Protein AF-A0A7J6TKP7-F1 (afdb_monomer)

Mean predicted aligned error: 5.42 Å

Secondary structure (DSSP, 8-state):
-PPPHHHHIIIIIHHHHHHHHTT---------STTSSHHHHHTB-SS-GGGB-HHHHHHHHHHHHHHH--SS--------EEEETTEEEESS--SSS--SSGGGSPEEEEEE-TTS-EEEES--

Organism: Perkinsus olseni (NCBI:txid32597)

Sequence (124 aa):
MAARQDDIFEVVARPTIEECLKGINGTIFAYGQTGSGKTFTITGGTERYVDRGIIPRSVSYIFERIGSLSDAQYRVYISYLEIYNDNGYDLLYRESDDVSELHNLQSVSLREDEDGQLHLRGLS

Radius of gyration: 17.12 Å; Cα contacts (8 Å, |Δi|>4): 138; chains: 1; bounding box: 43×33×49 Å

Foldseek 3Di:
DDQWQVNCCVVAVVVQVVVVVVVDDGDDADDDDPPPCRCQQAQFDPPDPRSGHNVVVNVVVNVVVQVVDDPDDDDDDDWDWDQDPNWIFTPPDDPDPPPVDRVPGFTWDWDADPVRDIDIDRID

pLDDT: mean 90.73, std 9.33, range [47.31, 98.3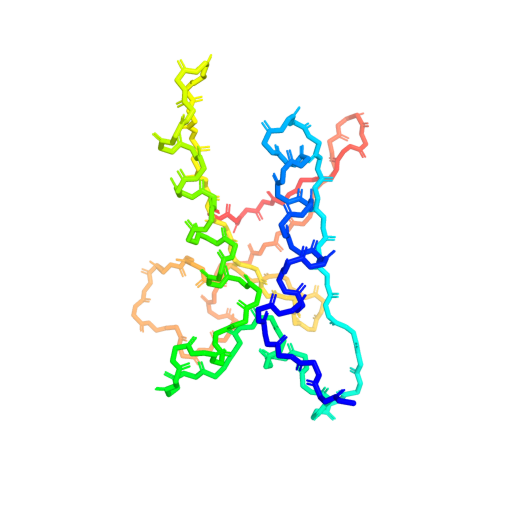8]

Solvent-accessible surface area (backbone atoms only — not comparable to full-atom values): 7880 Å² total; per-residue (Å²): 132,86,83,49,46,61,59,52,30,63,73,54,49,49,61,41,50,58,40,38,77,73,75,40,94,68,89,86,84,76,83,76,63,91,89,67,45,48,62,43,52,41,57,23,48,90,87,45,82,74,41,35,8,42,54,64,51,48,54,54,48,52,55,53,49,55,72,74,49,87,89,69,88,87,84,89,85,79,69,50,77,47,79,55,93,95,39,36,26,21,71,75,64,72,94,58,96,68,69,87,45,77,88,69,36,46,59,35,44,85,43,70,51,98,86,71,47,80,41,78,41,61,62,106

Structure (mmCIF, N/CA/C/O backbone):
data_AF-A0A7J6TKP7-F1
#
_entry.id   AF-A0A7J6TKP7-F1
#
loop_
_atom_site.group_PDB
_atom_site.id
_atom_site.type_symbol
_atom_site.label_atom_id
_atom_site.label_alt_id
_atom_site.label_comp_id
_atom_site.label_asym_id
_atom_site.label_entity_id
_atom_site.label_seq_id
_atom_site.pdbx_PDB_ins_code
_atom_site.Cartn_x
_atom_site.Cartn_y
_atom_site.Cartn_z
_atom_site.occupancy
_atom_site.B_iso_or_equiv
_atom_site.auth_seq_id
_atom_site.auth_comp_id
_atom_site.auth_asym_id
_atom_site.auth_atom_id
_atom_site.pdbx_PDB_model_num
ATOM 1 N N . MET A 1 1 ? 4.848 -13.088 -23.313 1.00 47.31 1 MET A N 1
ATOM 2 C CA . MET A 1 1 ? 4.457 -11.663 -23.380 1.00 47.31 1 MET A CA 1
ATOM 3 C C . MET A 1 1 ? 4.797 -11.033 -22.043 1.00 47.31 1 MET A C 1
ATOM 5 O O . MET A 1 1 ? 4.616 -11.704 -21.036 1.00 47.31 1 MET A O 1
ATOM 9 N N . ALA A 1 2 ? 5.355 -9.823 -22.026 1.00 75.38 2 ALA A N 1
ATOM 10 C CA . ALA A 1 2 ? 5.566 -9.097 -20.775 1.00 75.38 2 ALA A CA 1
ATOM 11 C C . ALA A 1 2 ? 4.206 -8.599 -20.263 1.00 75.38 2 ALA A C 1
ATOM 13 O O . ALA A 1 2 ? 3.468 -7.998 -21.043 1.00 75.38 2 ALA A O 1
ATOM 14 N N . ALA A 1 3 ? 3.876 -8.888 -19.003 1.00 85.88 3 ALA A N 1
ATOM 15 C CA . ALA A 1 3 ? 2.670 -8.365 -18.369 1.00 85.88 3 ALA A CA 1
ATOM 16 C C . ALA A 1 3 ? 2.817 -6.854 -18.163 1.00 85.88 3 ALA A C 1
ATOM 18 O O . ALA A 1 3 ? 3.875 -6.379 -17.739 1.00 85.88 3 ALA A O 1
ATOM 19 N N . ARG A 1 4 ? 1.773 -6.103 -18.494 1.00 94.56 4 ARG A N 1
ATOM 20 C CA . ARG A 1 4 ? 1.704 -4.658 -18.289 1.00 94.56 4 ARG A CA 1
ATOM 21 C C . ARG A 1 4 ? 1.104 -4.344 -16.917 1.00 94.56 4 ARG A C 1
ATOM 23 O O . ARG A 1 4 ? 0.507 -5.194 -16.264 1.00 94.56 4 ARG A O 1
ATOM 30 N N . GLN A 1 5 ? 1.266 -3.102 -16.466 1.00 96.56 5 GLN A N 1
ATOM 31 C CA . GLN A 1 5 ? 0.780 -2.672 -15.149 1.00 96.56 5 GLN A CA 1
ATOM 32 C C . GLN A 1 5 ? -0.751 -2.723 -15.030 1.00 96.56 5 GLN A C 1
ATOM 34 O O . GLN A 1 5 ? -1.274 -2.965 -13.946 1.00 96.56 5 GLN A O 1
ATOM 39 N N . ASP A 1 6 ? -1.468 -2.488 -16.132 1.00 96.00 6 ASP A N 1
ATOM 40 C CA . ASP A 1 6 ? -2.915 -2.686 -16.217 1.00 96.00 6 ASP A CA 1
ATOM 41 C C . ASP A 1 6 ? -3.279 -4.167 -16.098 1.00 96.00 6 ASP A C 1
ATOM 43 O O . ASP A 1 6 ? -4.129 -4.485 -15.277 1.00 96.00 6 ASP A O 1
ATOM 47 N N . ASP A 1 7 ? -2.577 -5.072 -16.787 1.00 96.69 7 ASP A N 1
ATOM 48 C CA . ASP A 1 7 ? -2.810 -6.519 -16.645 1.00 96.69 7 ASP A CA 1
ATOM 49 C C . ASP A 1 7 ? -2.701 -6.969 -15.174 1.00 96.69 7 ASP A C 1
ATOM 51 O O . ASP A 1 7 ? -3.555 -7.698 -14.666 1.00 96.69 7 ASP A O 1
ATOM 55 N N . ILE A 1 8 ? -1.668 -6.505 -14.459 1.00 96.19 8 ILE A N 1
ATOM 56 C CA . ILE A 1 8 ? -1.474 -6.829 -13.037 1.00 96.19 8 ILE A CA 1
ATOM 57 C C . ILE A 1 8 ? -2.584 -6.228 -12.167 1.00 96.19 8 ILE A C 1
ATOM 59 O O . ILE A 1 8 ? -3.088 -6.892 -11.258 1.00 96.19 8 ILE A O 1
ATOM 63 N N . PHE A 1 9 ? -2.982 -4.985 -12.438 1.00 98.00 9 PHE A N 1
ATOM 64 C CA . PHE A 1 9 ? -4.070 -4.333 -11.717 1.00 98.00 9 PHE A CA 1
ATOM 65 C C . PHE A 1 9 ? -5.396 -5.089 -11.880 1.00 98.00 9 PHE A C 1
ATOM 67 O O . PHE A 1 9 ? -6.063 -5.356 -10.879 1.00 98.00 9 PHE A O 1
ATOM 74 N N . GLU A 1 10 ? -5.751 -5.469 -13.108 1.00 98.00 10 GLU A N 1
ATOM 75 C CA . GLU A 1 10 ? -6.988 -6.193 -13.419 1.00 98.00 10 GLU A CA 1
ATOM 76 C C . GLU A 1 10 ? -7.064 -7.543 -12.702 1.00 98.00 10 GLU A C 1
ATOM 78 O O . GLU A 1 10 ? -8.112 -7.910 -12.173 1.00 98.00 10 GLU A O 1
ATOM 83 N N . VAL A 1 11 ? -5.949 -8.275 -12.652 1.00 97.56 11 VAL A N 1
ATOM 84 C CA . VAL A 1 11 ? -5.916 -9.634 -12.098 1.00 97.56 11 VAL A CA 1
ATOM 85 C C . VAL A 1 11 ? -5.817 -9.644 -10.571 1.00 97.56 11 VAL A C 1
ATOM 87 O O . VAL A 1 11 ? -6.367 -10.542 -9.937 1.00 97.56 11 VAL A O 1
ATOM 90 N N . VAL A 1 12 ? -5.120 -8.677 -9.966 1.00 97.06 12 VAL A N 1
ATOM 91 C CA . VAL A 1 12 ? -4.800 -8.701 -8.526 1.00 97.06 12 VAL A CA 1
ATOM 92 C C . VAL A 1 12 ? -5.562 -7.632 -7.752 1.00 97.06 12 VAL A C 1
ATOM 94 O O . VAL A 1 12 ? -6.238 -7.926 -6.765 1.00 97.06 12 VAL A O 1
ATOM 97 N N . ALA A 1 13 ? -5.447 -6.374 -8.172 1.00 98.06 13 ALA A N 1
ATOM 98 C CA . ALA A 1 13 ? -5.912 -5.244 -7.379 1.00 98.06 13 ALA A CA 1
ATOM 99 C C . ALA A 1 13 ? -7.423 -5.033 -7.485 1.00 98.06 13 ALA A C 1
ATOM 101 O O . ALA A 1 13 ? -8.083 -4.902 -6.456 1.00 98.06 13 ALA A O 1
ATOM 102 N N . ARG A 1 14 ? -7.986 -5.061 -8.700 1.00 98.38 14 ARG A N 1
ATOM 103 C CA . ARG A 1 14 ? -9.427 -4.884 -8.924 1.00 98.38 14 ARG A CA 1
ATOM 104 C C . ARG A 1 14 ? -10.286 -5.861 -8.104 1.00 98.38 14 ARG A C 1
ATOM 106 O O . ARG A 1 14 ? -11.121 -5.367 -7.349 1.00 98.38 14 ARG A O 1
ATOM 113 N N . PRO A 1 15 ? -10.106 -7.197 -8.181 1.00 98.25 15 PRO A N 1
ATOM 114 C CA . PRO A 1 15 ? -10.935 -8.119 -7.402 1.00 98.25 15 PRO A CA 1
ATOM 115 C C . PRO A 1 15 ? -10.765 -7.919 -5.893 1.00 98.25 15 PRO A C 1
ATOM 117 O O . PRO A 1 15 ? -11.747 -7.981 -5.162 1.00 98.25 15 PRO A O 1
ATOM 120 N N . THR A 1 16 ? -9.552 -7.601 -5.428 1.00 98.38 16 THR A N 1
ATOM 121 C CA . THR A 1 16 ? -9.303 -7.301 -4.010 1.00 98.38 16 THR A CA 1
ATOM 122 C C . THR A 1 16 ? -10.095 -6.072 -3.554 1.00 98.38 16 THR A C 1
ATOM 124 O O . THR A 1 16 ? -10.737 -6.107 -2.510 1.00 98.38 16 THR A O 1
ATOM 127 N N . ILE A 1 17 ? -10.099 -4.996 -4.347 1.00 97.75 17 ILE A N 1
ATOM 128 C CA . ILE A 1 17 ? -10.845 -3.769 -4.033 1.00 97.75 17 ILE A CA 1
ATOM 129 C C . ILE A 1 17 ? -12.357 -4.017 -4.038 1.00 97.75 17 ILE A C 1
ATOM 131 O O . ILE A 1 17 ? -13.053 -3.496 -3.170 1.00 97.75 17 ILE A O 1
ATOM 135 N N . GLU A 1 18 ? -12.875 -4.809 -4.979 1.00 96.94 18 GLU A N 1
ATOM 136 C CA . GLU A 1 18 ? -14.304 -5.154 -5.013 1.00 96.94 18 GLU A CA 1
ATOM 137 C C . GLU A 1 18 ? -14.750 -5.899 -3.746 1.00 96.94 18 GLU A C 1
ATOM 139 O O . GLU A 1 18 ? -15.848 -5.650 -3.254 1.00 96.94 18 GLU A O 1
ATOM 144 N N . GLU A 1 19 ? -13.909 -6.767 -3.179 1.00 97.50 19 GLU A N 1
ATOM 145 C CA . GLU A 1 19 ? -14.189 -7.406 -1.886 1.00 97.50 19 GLU A CA 1
ATOM 146 C C . GLU A 1 19 ? -14.058 -6.418 -0.712 1.00 97.50 19 GLU A C 1
ATOM 148 O O . GLU A 1 19 ? -14.912 -6.413 0.178 1.00 97.50 19 GLU A O 1
ATOM 153 N N . CYS A 1 20 ? -13.083 -5.498 -0.746 1.00 96.00 20 CYS A N 1
ATOM 154 C CA . CYS A 1 20 ? -12.975 -4.406 0.235 1.00 96.00 20 CYS A CA 1
ATOM 155 C C . CYS A 1 20 ? -14.232 -3.538 0.293 1.00 96.00 20 CYS A C 1
ATOM 157 O O . CYS A 1 20 ? -14.713 -3.213 1.378 1.00 96.00 20 CYS A O 1
ATOM 159 N N . LEU A 1 21 ? -14.811 -3.199 -0.859 1.00 93.69 21 LEU A N 1
ATOM 160 C CA . LEU A 1 21 ? -16.044 -2.411 -0.926 1.00 93.69 21 LEU A CA 1
ATOM 161 C C . LEU A 1 21 ? -17.276 -3.168 -0.401 1.00 93.69 21 LEU A C 1
ATOM 163 O O . LEU A 1 21 ? -18.266 -2.528 -0.055 1.00 93.69 21 LEU A O 1
ATOM 167 N N . LYS A 1 22 ? -17.206 -4.501 -0.282 1.00 93.56 22 LYS A N 1
ATOM 168 C CA . LYS A 1 22 ? -18.222 -5.351 0.368 1.00 93.56 22 LYS A CA 1
ATOM 169 C C . LYS A 1 22 ? -17.966 -5.560 1.866 1.00 93.56 22 LYS A C 1
ATOM 171 O O . LYS A 1 22 ? -18.717 -6.288 2.511 1.00 93.56 22 LYS A O 1
ATOM 176 N N . GLY A 1 23 ? -16.926 -4.936 2.422 1.00 93.94 23 GLY A N 1
ATOM 177 C CA . GLY A 1 23 ? -16.579 -5.020 3.842 1.00 93.94 23 GLY A CA 1
ATOM 178 C C . GLY A 1 23 ? -15.604 -6.143 4.205 1.00 93.94 23 GLY A C 1
ATOM 179 O O . GLY A 1 23 ? -15.507 -6.490 5.379 1.00 93.94 23 GLY A O 1
ATOM 180 N N . ILE A 1 24 ? -14.886 -6.719 3.234 1.00 96.94 24 ILE A N 1
ATOM 181 C CA . ILE A 1 24 ? -13.865 -7.749 3.478 1.00 96.94 24 ILE A CA 1
ATOM 182 C C . ILE A 1 24 ? -12.464 -7.133 3.433 1.00 96.94 24 ILE A C 1
ATOM 184 O O . ILE A 1 24 ? -12.108 -6.463 2.475 1.00 96.94 24 ILE A O 1
ATOM 188 N N . ASN A 1 25 ? -11.622 -7.397 4.432 1.00 95.88 25 ASN A N 1
ATOM 189 C CA . ASN A 1 25 ? -10.249 -6.881 4.438 1.00 95.88 25 ASN A CA 1
ATOM 190 C C . ASN A 1 25 ? -9.404 -7.492 3.304 1.00 95.88 25 ASN A C 1
ATOM 192 O O . ASN A 1 25 ? -9.369 -8.712 3.141 1.00 95.88 25 ASN A O 1
ATOM 196 N N . GLY A 1 26 ? -8.676 -6.650 2.565 1.00 96.38 26 GLY A N 1
ATOM 197 C CA . GLY A 1 26 ? -7.796 -7.060 1.469 1.00 96.38 26 GLY A CA 1
ATOM 198 C C . GLY A 1 26 ? -6.359 -6.570 1.651 1.00 96.38 26 GLY A C 1
ATOM 199 O O . GLY A 1 26 ? -6.133 -5.411 1.993 1.00 96.38 26 GLY A O 1
ATOM 200 N N . THR A 1 27 ? -5.388 -7.442 1.366 1.00 97.00 27 THR A N 1
ATOM 201 C CA . THR A 1 27 ? -3.951 -7.143 1.475 1.00 97.00 27 THR A CA 1
ATOM 202 C C . THR A 1 27 ? -3.226 -7.550 0.200 1.00 97.00 27 THR A C 1
ATOM 204 O O . THR A 1 27 ? -3.333 -8.689 -0.248 1.00 97.00 27 THR A O 1
ATOM 207 N N . ILE A 1 28 ? -2.433 -6.632 -0.356 1.00 97.38 28 ILE A N 1
ATOM 208 C CA . ILE A 1 28 ? -1.549 -6.882 -1.499 1.00 97.38 28 ILE A CA 1
ATOM 209 C C . ILE A 1 28 ? -0.131 -6.512 -1.081 1.00 97.38 28 ILE A C 1
ATOM 211 O O . ILE A 1 28 ? 0.106 -5.408 -0.597 1.00 97.38 28 ILE A O 1
ATOM 215 N N . PHE A 1 29 ? 0.821 -7.414 -1.301 1.00 96.94 29 PHE A N 1
ATOM 216 C CA . PHE A 1 29 ? 2.235 -7.162 -1.042 1.00 96.94 29 PHE A CA 1
ATOM 217 C C . PHE A 1 29 ? 3.088 -7.651 -2.214 1.00 96.94 29 PHE A C 1
ATOM 219 O O . PHE A 1 29 ? 2.780 -8.658 -2.850 1.00 96.94 29 PHE A O 1
ATOM 226 N N . ALA A 1 30 ? 4.170 -6.929 -2.508 1.00 96.69 30 ALA A N 1
ATOM 227 C CA . ALA A 1 30 ? 5.157 -7.336 -3.502 1.00 96.69 30 ALA A CA 1
ATOM 228 C C . ALA A 1 30 ? 6.404 -7.881 -2.803 1.00 96.69 30 ALA A C 1
ATOM 230 O O . ALA A 1 30 ? 7.009 -7.202 -1.974 1.00 96.69 30 ALA A O 1
ATOM 231 N N . TYR A 1 31 ? 6.820 -9.087 -3.180 1.00 97.00 31 TYR A N 1
ATOM 232 C CA . TYR A 1 31 ? 7.968 -9.777 -2.600 1.00 97.00 31 TYR A CA 1
ATOM 233 C C . TYR A 1 31 ? 8.986 -10.158 -3.679 1.00 97.00 31 TYR A C 1
ATOM 235 O O . TYR A 1 31 ? 8.626 -10.472 -4.811 1.00 97.00 31 TYR A O 1
ATOM 243 N N . GLY A 1 32 ? 10.273 -10.112 -3.335 1.00 96.56 32 GLY A N 1
ATOM 244 C CA . GLY A 1 32 ? 11.367 -10.438 -4.248 1.00 96.56 32 GLY A CA 1
ATOM 245 C C . GLY A 1 32 ? 12.680 -9.753 -3.876 1.00 96.56 32 GLY A C 1
ATOM 246 O O . GLY A 1 32 ? 12.721 -8.873 -3.012 1.00 96.56 32 GLY A O 1
ATOM 247 N N . GLN A 1 33 ? 13.765 -10.133 -4.550 1.00 97.06 33 GLN A N 1
ATOM 248 C CA . GLN A 1 33 ? 15.100 -9.569 -4.321 1.00 97.06 33 GLN A CA 1
ATOM 249 C C . GLN A 1 33 ? 15.192 -8.067 -4.655 1.00 97.06 33 GLN A C 1
ATOM 251 O O . GLN A 1 33 ? 14.337 -7.495 -5.338 1.00 97.06 33 GLN A O 1
ATOM 256 N N . THR A 1 34 ? 16.226 -7.382 -4.171 1.00 95.56 34 THR A N 1
ATOM 257 C CA . THR A 1 34 ? 16.503 -5.990 -4.570 1.00 95.56 34 THR A CA 1
ATOM 258 C C . THR A 1 34 ? 16.672 -5.894 -6.088 1.00 95.56 34 THR A C 1
ATOM 260 O O . THR A 1 34 ? 17.259 -6.772 -6.712 1.00 95.56 34 THR A O 1
ATOM 263 N N . GLY A 1 35 ? 16.086 -4.860 -6.697 1.00 94.50 35 GLY A N 1
ATOM 264 C CA . GLY A 1 35 ? 16.080 -4.694 -8.154 1.00 94.50 35 GLY A CA 1
ATOM 265 C C . GLY A 1 35 ? 15.076 -5.572 -8.915 1.00 94.50 35 GLY A C 1
ATOM 266 O O . GLY A 1 35 ? 14.970 -5.434 -10.126 1.00 94.50 35 GLY A O 1
ATOM 267 N N . SER A 1 36 ? 14.279 -6.418 -8.247 1.00 95.44 36 SER A N 1
ATOM 268 C CA . SER A 1 36 ? 13.289 -7.286 -8.916 1.00 95.44 36 SER A CA 1
ATOM 269 C C . SER A 1 36 ? 12.013 -6.577 -9.392 1.00 95.44 36 SER A C 1
ATOM 271 O O . SER A 1 36 ? 11.081 -7.239 -9.834 1.00 95.44 36 SER A O 1
ATOM 273 N N . GLY A 1 37 ? 11.919 -5.251 -9.241 1.00 95.38 37 GLY A N 1
ATOM 274 C CA . GLY A 1 37 ? 10.746 -4.484 -9.669 1.00 95.38 37 GLY A CA 1
ATOM 275 C C . GLY A 1 37 ? 9.594 -4.391 -8.659 1.00 95.38 37 GLY A C 1
ATOM 276 O O . GLY A 1 37 ? 8.494 -4.021 -9.055 1.00 95.38 37 GLY A O 1
ATOM 277 N N . LYS A 1 38 ? 9.811 -4.65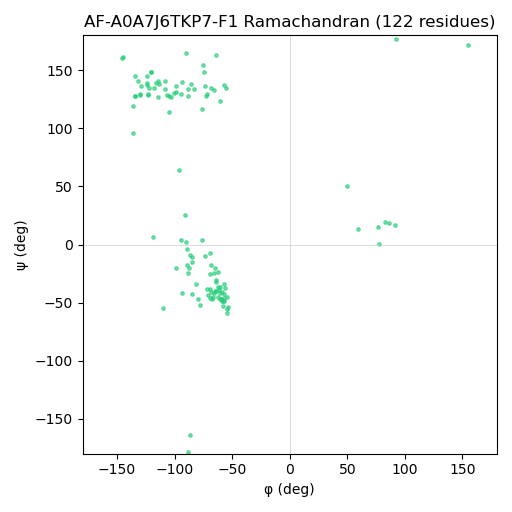7 -7.359 1.00 97.31 38 LYS A N 1
ATOM 278 C CA . LYS A 1 38 ? 8.779 -4.465 -6.308 1.00 97.31 38 LYS A CA 1
ATOM 279 C C . LYS A 1 38 ? 8.197 -3.046 -6.311 1.00 97.31 38 LYS A C 1
ATOM 281 O O . LYS A 1 38 ? 6.991 -2.874 -6.452 1.00 97.31 38 LYS A O 1
ATOM 286 N N . THR A 1 39 ? 9.065 -2.034 -6.234 1.00 95.94 39 THR A N 1
ATOM 287 C CA . THR A 1 39 ? 8.677 -0.614 -6.274 1.00 95.94 39 THR A CA 1
ATOM 288 C C . THR A 1 39 ? 7.988 -0.257 -7.588 1.00 95.94 39 THR A C 1
ATOM 290 O O . THR A 1 39 ? 6.987 0.450 -7.587 1.00 95.94 39 THR A O 1
ATOM 293 N N . PHE A 1 40 ? 8.470 -0.803 -8.708 1.00 96.19 40 PHE A N 1
ATOM 294 C CA . PHE A 1 40 ? 7.820 -0.621 -10.004 1.00 96.19 40 PHE A CA 1
ATOM 295 C C . PHE A 1 40 ? 6.415 -1.243 -10.025 1.00 96.19 40 PHE A C 1
ATOM 297 O O . PHE A 1 40 ? 5.487 -0.631 -10.525 1.00 96.19 40 PHE A O 1
ATOM 304 N N . THR A 1 41 ? 6.211 -2.414 -9.426 1.00 97.00 41 THR A N 1
ATOM 305 C CA . THR A 1 41 ? 4.891 -3.067 -9.370 1.00 97.00 41 THR A CA 1
ATOM 306 C C . THR A 1 41 ? 3.911 -2.283 -8.489 1.00 97.00 41 THR A C 1
ATOM 308 O O . THR A 1 41 ? 2.773 -2.030 -8.882 1.00 97.00 41 THR A O 1
ATOM 311 N N . ILE A 1 42 ? 4.349 -1.870 -7.296 1.00 97.19 42 ILE A N 1
ATOM 312 C CA . ILE A 1 42 ? 3.491 -1.221 -6.294 1.00 97.19 42 ILE A CA 1
ATOM 313 C C . ILE A 1 42 ? 3.236 0.253 -6.625 1.00 97.19 42 ILE A C 1
ATOM 315 O O . ILE A 1 42 ? 2.082 0.673 -6.702 1.00 97.19 42 ILE A O 1
ATOM 319 N N . THR A 1 43 ? 4.289 1.033 -6.859 1.00 95.62 43 THR A N 1
ATOM 320 C CA . THR A 1 43 ? 4.196 2.482 -7.097 1.00 95.62 43 THR A CA 1
ATOM 321 C C . THR A 1 43 ? 4.117 2.797 -8.587 1.00 95.62 43 THR A C 1
ATOM 323 O O . THR A 1 43 ? 3.296 3.609 -9.017 1.00 95.62 43 THR A O 1
ATOM 326 N N . GLY A 1 44 ? 4.918 2.107 -9.399 1.00 94.38 44 GLY A N 1
ATOM 327 C CA . GLY A 1 44 ? 5.039 2.383 -10.829 1.00 94.38 44 GLY A CA 1
ATOM 328 C C . GLY A 1 44 ? 6.157 3.343 -11.193 1.00 94.38 44 GLY A C 1
ATOM 329 O O . GLY A 1 44 ? 6.861 3.879 -10.33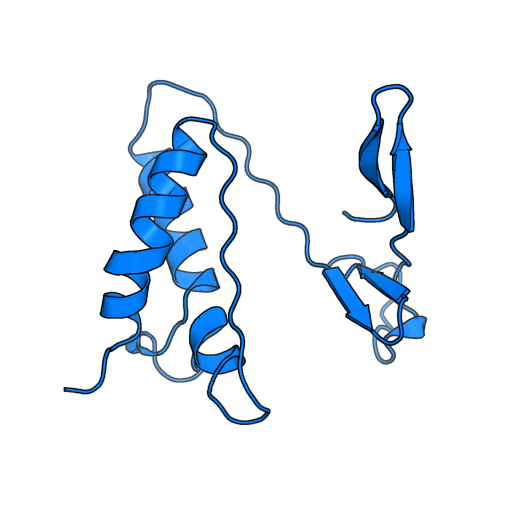9 1.00 94.38 44 GLY A O 1
ATOM 330 N N . GLY A 1 45 ? 6.303 3.549 -12.500 1.00 91.00 45 GLY A N 1
ATOM 331 C CA . GLY A 1 45 ? 7.134 4.612 -13.056 1.00 91.00 45 GLY A CA 1
ATOM 332 C C . GLY A 1 45 ? 6.471 5.984 -12.903 1.00 91.00 45 GLY A C 1
ATOM 333 O O . GLY A 1 45 ? 5.247 6.107 -12.950 1.00 91.00 45 GLY A O 1
ATOM 334 N N . THR A 1 46 ? 7.285 7.026 -12.742 1.00 81.75 46 THR A N 1
ATOM 335 C CA . THR A 1 46 ? 6.824 8.417 -12.588 1.00 81.75 46 THR A CA 1
ATOM 336 C C . THR A 1 46 ? 6.636 9.141 -13.922 1.00 81.75 46 THR A C 1
ATOM 338 O O . THR A 1 46 ? 5.901 10.123 -13.981 1.00 81.75 46 THR A O 1
ATOM 341 N N . GLU A 1 47 ? 7.265 8.658 -14.996 1.00 86.88 47 GLU A N 1
ATOM 342 C CA . GLU A 1 47 ? 7.331 9.375 -16.275 1.00 86.88 47 GLU A CA 1
ATOM 343 C C . GLU A 1 47 ? 6.112 9.151 -17.174 1.00 86.88 47 GLU A C 1
ATOM 345 O O . GLU A 1 47 ? 5.608 10.088 -17.793 1.00 86.88 47 GLU A O 1
ATOM 350 N N . ARG A 1 48 ? 5.621 7.908 -17.270 1.00 91.00 48 ARG A N 1
ATOM 351 C CA . ARG A 1 48 ? 4.533 7.543 -18.187 1.00 91.00 48 ARG A CA 1
ATOM 352 C C . ARG A 1 48 ? 3.327 7.049 -17.412 1.00 91.00 48 ARG A C 1
ATOM 354 O O . ARG A 1 48 ? 3.436 6.178 -16.556 1.00 91.00 48 ARG A O 1
ATOM 361 N N . TYR A 1 49 ? 2.145 7.533 -17.786 1.00 88.25 49 TYR A N 1
ATOM 362 C CA . TYR A 1 49 ? 0.889 7.135 -17.145 1.00 88.25 49 TYR A CA 1
ATOM 363 C C . TYR A 1 49 ? 0.657 5.615 -17.183 1.00 88.25 49 TYR A C 1
ATOM 365 O O . TYR A 1 49 ? 0.201 5.030 -16.205 1.00 88.25 49 TYR A O 1
ATOM 373 N N . VAL A 1 50 ? 1.033 4.967 -18.291 1.00 92.56 50 VAL A N 1
ATOM 374 C CA . VAL A 1 50 ? 0.917 3.510 -18.466 1.00 92.56 50 VAL A CA 1
ATOM 375 C C . VAL A 1 50 ? 1.761 2.712 -17.467 1.00 92.56 50 VAL A C 1
ATOM 377 O O . VAL A 1 50 ? 1.402 1.581 -17.150 1.00 92.56 50 VAL A O 1
ATOM 380 N N . ASP A 1 51 ? 2.825 3.307 -16.920 1.00 94.31 51 ASP A N 1
ATOM 381 C CA . ASP A 1 51 ? 3.737 2.646 -15.984 1.00 94.31 51 ASP A CA 1
ATOM 382 C C . ASP A 1 51 ? 3.303 2.780 -14.518 1.00 94.31 51 ASP A C 1
ATOM 384 O O . ASP A 1 51 ? 3.939 2.186 -13.644 1.00 94.31 51 ASP A O 1
ATOM 388 N N . ARG A 1 52 ? 2.230 3.527 -14.220 1.00 95.88 52 ARG A N 1
ATOM 389 C CA . ARG A 1 52 ? 1.675 3.636 -12.860 1.00 95.88 52 ARG A CA 1
ATOM 390 C C . ARG A 1 52 ? 1.355 2.251 -12.298 1.00 95.88 52 ARG A C 1
ATOM 392 O O . ARG A 1 52 ? 0.773 1.430 -13.003 1.00 95.88 52 ARG A O 1
ATOM 399 N N . GLY A 1 53 ? 1.746 2.006 -11.050 1.00 97.00 53 GLY A N 1
ATOM 400 C CA . GLY A 1 53 ? 1.616 0.708 -10.391 1.00 97.00 53 GLY A CA 1
ATOM 401 C C . GLY A 1 53 ? 0.266 0.501 -9.719 1.00 97.00 53 GLY A C 1
ATOM 402 O O . GLY A 1 53 ? -0.699 1.225 -9.974 1.00 97.00 53 GLY A O 1
ATOM 403 N N . ILE A 1 54 ? 0.219 -0.496 -8.839 1.00 97.88 54 ILE A N 1
ATOM 404 C CA . ILE A 1 54 ? -0.987 -0.892 -8.109 1.00 97.88 54 ILE A CA 1
ATOM 405 C C . ILE A 1 54 ? -1.565 0.271 -7.293 1.00 97.88 54 ILE A C 1
ATOM 407 O O . ILE A 1 54 ? -2.730 0.592 -7.486 1.00 97.88 54 ILE A O 1
ATOM 411 N N . ILE A 1 55 ? -0.785 0.951 -6.443 1.00 97.31 55 ILE A N 1
ATOM 412 C CA . ILE A 1 55 ? -1.299 2.002 -5.539 1.00 97.31 55 ILE A CA 1
ATOM 413 C C . ILE A 1 55 ? -2.063 3.110 -6.287 1.00 97.31 55 ILE A C 1
ATOM 415 O O . ILE A 1 55 ? -3.243 3.311 -5.991 1.00 97.31 55 ILE A O 1
ATOM 419 N N . PRO A 1 56 ? -1.465 3.835 -7.257 1.00 96.44 56 PRO A N 1
ATOM 420 C CA . PRO A 1 56 ? -2.170 4.929 -7.926 1.00 96.44 56 PRO A CA 1
ATOM 421 C C . PRO A 1 56 ? -3.390 4.459 -8.733 1.00 96.44 56 PRO A C 1
ATOM 423 O O . PRO A 1 56 ? -4.364 5.205 -8.843 1.00 96.44 56 PRO A O 1
ATOM 426 N N . ARG A 1 57 ? -3.367 3.235 -9.282 1.00 97.31 57 ARG A N 1
ATOM 427 C CA . ARG A 1 57 ? -4.522 2.649 -9.982 1.00 97.31 57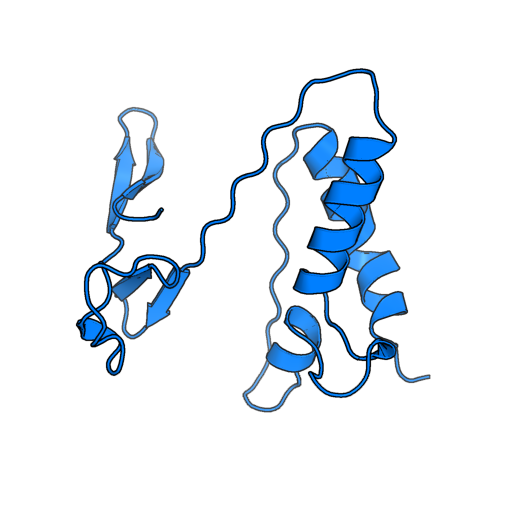 ARG A CA 1
ATOM 428 C C . ARG A 1 57 ? -5.640 2.287 -9.007 1.00 97.31 57 ARG A C 1
ATOM 430 O O . ARG A 1 57 ? -6.790 2.623 -9.267 1.00 97.31 57 ARG A O 1
ATOM 437 N N . SER A 1 58 ? -5.297 1.692 -7.866 1.00 97.94 58 SER A N 1
ATOM 438 C CA . SER A 1 58 ? -6.236 1.352 -6.796 1.00 97.94 58 SER A CA 1
ATOM 439 C C . SER A 1 58 ? -6.944 2.583 -6.253 1.00 97.94 58 SER A C 1
ATOM 441 O O . SER A 1 58 ? -8.166 2.578 -6.164 1.00 97.94 58 SER A O 1
ATOM 443 N N . VAL A 1 59 ? -6.209 3.660 -5.959 1.00 97.00 59 VAL A N 1
ATOM 444 C CA . VAL A 1 59 ? -6.809 4.918 -5.489 1.00 97.00 59 VAL A CA 1
ATOM 445 C C . VAL A 1 59 ? -7.795 5.465 -6.523 1.00 97.00 59 VAL A C 1
ATOM 447 O O . VAL A 1 59 ? -8.934 5.766 -6.175 1.00 97.00 59 VAL A O 1
ATOM 450 N N . SER A 1 60 ? -7.395 5.538 -7.799 1.00 96.75 60 SER A N 1
ATOM 451 C CA . SER A 1 60 ? -8.282 5.999 -8.876 1.00 96.75 60 SER A CA 1
ATOM 452 C C . SER A 1 60 ? -9.558 5.159 -8.962 1.00 96.75 60 SER A C 1
ATOM 454 O O . SER A 1 60 ? -10.651 5.712 -9.046 1.00 96.75 60 SER A O 1
ATOM 456 N N . TYR A 1 61 ? -9.417 3.834 -8.907 1.00 97.69 61 TYR A N 1
ATOM 457 C CA . TYR A 1 61 ? -10.533 2.904 -9.023 1.00 97.69 61 TYR A CA 1
ATOM 458 C C . TYR A 1 61 ? -11.483 2.957 -7.824 1.00 97.69 61 TYR A C 1
ATOM 460 O O . TYR A 1 61 ? -12.695 2.944 -8.004 1.00 97.69 61 TYR A O 1
ATOM 468 N N . ILE A 1 62 ? -10.954 3.075 -6.601 1.00 97.25 62 ILE A N 1
ATOM 469 C CA . ILE A 1 62 ? -11.762 3.215 -5.383 1.00 97.25 62 ILE A CA 1
ATOM 470 C C . ILE A 1 62 ? -12.674 4.442 -5.491 1.00 97.25 62 ILE A C 1
ATOM 472 O O . ILE A 1 62 ? -13.877 4.331 -5.261 1.00 97.25 62 ILE A O 1
ATOM 476 N N . PHE A 1 63 ? -12.130 5.600 -5.878 1.00 97.06 63 PHE A N 1
ATOM 477 C CA . PHE A 1 63 ? -12.923 6.826 -5.999 1.00 97.06 63 PHE A CA 1
ATOM 478 C C . PHE A 1 63 ? -13.918 6.782 -7.163 1.00 97.06 63 PHE A C 1
ATOM 480 O O . PHE A 1 63 ? -15.051 7.235 -7.000 1.00 97.06 63 PHE A O 1
ATOM 487 N N . GLU A 1 64 ? -13.539 6.205 -8.307 1.00 96.44 64 GLU A N 1
ATOM 488 C CA . GLU A 1 64 ? -14.469 5.947 -9.416 1.00 96.44 64 GLU A CA 1
ATOM 489 C C . GLU A 1 64 ? -15.641 5.074 -8.950 1.00 96.44 64 GLU A C 1
ATOM 491 O O . GLU A 1 64 ? -16.810 5.404 -9.169 1.00 96.44 64 GLU A O 1
ATOM 496 N N . ARG A 1 65 ? -15.335 3.976 -8.252 1.00 95.38 65 ARG A N 1
ATOM 497 C CA . ARG A 1 65 ? -16.332 2.997 -7.839 1.00 95.38 65 ARG A CA 1
ATOM 498 C C . ARG A 1 65 ? -17.269 3.555 -6.778 1.00 95.38 65 ARG A C 1
ATOM 500 O O . ARG A 1 65 ? -18.478 3.439 -6.948 1.00 95.38 65 ARG A O 1
ATOM 507 N N . ILE A 1 66 ? -16.742 4.226 -5.757 1.00 95.00 66 ILE A N 1
ATOM 508 C CA . ILE A 1 66 ? -17.547 4.915 -4.739 1.00 95.00 66 ILE A CA 1
ATOM 509 C C . ILE A 1 66 ? -18.456 5.971 -5.381 1.00 95.00 66 ILE A C 1
ATOM 511 O O . ILE A 1 66 ? -19.621 6.061 -5.017 1.00 95.00 66 ILE A O 1
ATOM 515 N N . GLY A 1 67 ? -17.970 6.730 -6.370 1.00 93.62 67 GLY A N 1
ATOM 516 C CA . GLY A 1 67 ? -18.789 7.718 -7.083 1.00 93.62 67 GLY A CA 1
ATOM 517 C C . GLY A 1 67 ? -19.926 7.109 -7.914 1.00 93.62 67 GLY A C 1
ATOM 518 O O . GLY A 1 67 ? -20.928 7.775 -8.163 1.00 93.62 67 GLY A O 1
ATOM 519 N N . SER A 1 68 ? -19.784 5.847 -8.333 1.00 93.00 68 SER A N 1
ATOM 520 C CA . SER A 1 68 ? -20.815 5.097 -9.069 1.00 93.00 68 SER A CA 1
ATOM 521 C C . SER A 1 68 ? -21.856 4.415 -8.173 1.00 93.00 68 SER A C 1
ATOM 523 O O . SER A 1 68 ? -22.891 3.968 -8.668 1.00 93.00 68 SER A O 1
ATOM 525 N N . LEU A 1 69 ? -21.572 4.294 -6.874 1.00 90.31 69 LEU A N 1
ATOM 526 C CA . LEU A 1 69 ? -22.403 3.602 -5.894 1.00 90.31 69 LEU A CA 1
ATOM 527 C C . LEU A 1 69 ? -23.256 4.622 -5.129 1.00 90.31 69 LEU A C 1
ATOM 529 O O . LEU A 1 69 ? -22.762 5.644 -4.664 1.00 90.31 69 LEU A O 1
ATOM 533 N N . SER A 1 70 ? -24.558 4.357 -5.014 1.00 86.12 70 SER A N 1
ATOM 534 C CA . SER A 1 70 ? -25.522 5.241 -4.333 1.00 86.12 70 SER A CA 1
ATOM 535 C C . SER A 1 70 ? -26.196 4.585 -3.127 1.00 86.12 70 SER A C 1
ATOM 537 O O . SER A 1 70 ? -27.156 5.121 -2.579 1.00 86.12 70 SER A O 1
ATOM 539 N N . ASP A 1 71 ? -25.751 3.390 -2.761 1.00 89.12 71 ASP A N 1
ATOM 540 C CA . ASP A 1 71 ? -26.318 2.523 -1.731 1.00 89.12 71 ASP A CA 1
ATOM 541 C C . ASP A 1 71 ? -25.732 2.776 -0.336 1.00 89.12 71 ASP A C 1
ATOM 543 O O . ASP A 1 71 ? -26.350 2.402 0.662 1.00 89.12 71 ASP A O 1
ATOM 547 N N . ALA A 1 72 ? -24.583 3.448 -0.247 1.00 87.88 72 ALA A N 1
ATOM 548 C CA . ALA A 1 72 ? -23.904 3.723 1.011 1.00 87.88 72 ALA A CA 1
ATOM 549 C C . ALA A 1 72 ? -23.202 5.089 1.033 1.00 87.88 72 ALA A C 1
ATOM 551 O O . ALA A 1 72 ? -22.909 5.699 0.006 1.00 87.88 72 ALA A O 1
ATOM 552 N N . GLN A 1 73 ? -22.905 5.563 2.245 1.00 91.38 73 GLN A N 1
ATOM 553 C CA . GLN A 1 73 ? -21.964 6.659 2.459 1.00 91.38 73 GLN A CA 1
ATOM 554 C C . GLN A 1 73 ? -20.580 6.086 2.748 1.00 91.38 73 GLN A C 1
ATOM 556 O O . GLN A 1 73 ? -20.424 5.259 3.643 1.00 91.38 73 GLN A O 1
ATOM 561 N N . TYR A 1 74 ? -19.574 6.580 2.033 1.00 92.81 74 TYR A N 1
ATOM 562 C CA . TYR A 1 74 ? -18.195 6.134 2.182 1.00 92.81 74 TYR A CA 1
ATOM 563 C C . TYR A 1 74 ? -17.343 7.209 2.854 1.00 92.81 74 TYR A C 1
ATOM 565 O O . TYR A 1 74 ? -17.462 8.399 2.561 1.00 92.81 74 TYR A O 1
ATOM 573 N N . ARG A 1 75 ? -16.444 6.776 3.739 1.00 93.69 75 ARG A N 1
ATOM 574 C CA . ARG A 1 75 ? -15.333 7.584 4.251 1.00 93.69 75 ARG A CA 1
ATOM 575 C C . ARG A 1 75 ? -14.043 6.844 3.946 1.00 93.69 75 ARG A C 1
ATOM 577 O O . ARG A 1 75 ? -13.934 5.661 4.252 1.00 93.69 75 ARG A O 1
ATOM 584 N N . VAL A 1 76 ? -13.098 7.540 3.329 1.00 94.25 76 VAL A N 1
ATOM 585 C CA . VAL A 1 76 ? -11.810 6.978 2.918 1.00 94.25 76 VAL A CA 1
ATOM 586 C C . VAL A 1 76 ? -10.719 7.659 3.729 1.00 94.25 76 VAL A C 1
ATOM 588 O O . VAL A 1 76 ? -10.647 8.886 3.758 1.00 94.25 76 VAL A O 1
ATOM 591 N N . TYR A 1 77 ? -9.887 6.851 4.374 1.00 94.50 77 TYR A N 1
ATOM 592 C CA . TYR A 1 77 ? -8.716 7.280 5.130 1.00 94.50 77 TYR A CA 1
ATOM 593 C C . TYR A 1 77 ? -7.479 6.625 4.515 1.00 94.50 77 TYR A C 1
ATOM 595 O O . TYR A 1 77 ? -7.571 5.525 3.965 1.00 94.50 77 TYR A O 1
ATOM 603 N N . ILE A 1 78 ? -6.337 7.308 4.572 1.00 94.31 78 ILE A N 1
ATOM 604 C CA . ILE A 1 78 ? -5.052 6.784 4.108 1.00 94.31 78 ILE A CA 1
ATOM 605 C C . ILE A 1 78 ? -4.049 7.001 5.226 1.00 94.31 78 ILE A C 1
ATOM 607 O O . ILE A 1 78 ? -3.883 8.126 5.683 1.00 94.31 78 ILE A O 1
ATOM 611 N N . SER A 1 79 ? -3.351 5.931 5.570 1.00 93.69 79 SER A N 1
ATOM 612 C CA . SER A 1 79 ? -2.194 5.948 6.452 1.00 93.69 79 SER A CA 1
ATOM 613 C C . SER A 1 79 ? -0.992 5.397 5.686 1.00 93.69 79 SER A C 1
ATOM 615 O O . SER A 1 79 ? -1.161 4.540 4.811 1.00 93.69 79 SER A O 1
ATOM 617 N N . TYR A 1 80 ? 0.223 5.863 5.988 1.00 94.25 80 TYR A N 1
ATOM 618 C CA . TYR A 1 80 ? 1.437 5.374 5.329 1.00 94.25 80 TYR A CA 1
ATOM 619 C C . TYR A 1 80 ? 2.553 5.148 6.352 1.00 94.25 80 TYR A C 1
ATOM 621 O O . TYR A 1 80 ? 2.955 6.069 7.052 1.00 94.25 80 TYR A O 1
ATOM 629 N N . LEU A 1 81 ? 3.018 3.903 6.451 1.00 93.56 81 LEU A N 1
ATOM 630 C CA . LEU A 1 81 ? 3.945 3.424 7.475 1.00 93.56 81 LEU A CA 1
ATOM 631 C C . LEU A 1 81 ? 5.200 2.854 6.812 1.00 93.56 81 LEU A C 1
ATOM 633 O O . LEU A 1 81 ? 5.092 2.034 5.897 1.00 93.56 81 LEU A O 1
ATOM 637 N N . GLU A 1 82 ? 6.372 3.204 7.334 1.00 92.75 82 GLU A N 1
ATOM 638 C CA . GLU A 1 82 ? 7.622 2.494 7.059 1.00 92.75 82 GLU A CA 1
ATOM 639 C C . GLU A 1 82 ? 8.072 1.709 8.290 1.00 92.75 82 GLU A C 1
ATOM 641 O O . GLU A 1 82 ? 8.065 2.229 9.403 1.00 92.75 82 GLU A O 1
ATOM 646 N N . ILE A 1 83 ? 8.469 0.450 8.085 1.00 93.31 83 ILE A N 1
ATOM 647 C CA . ILE A 1 83 ? 9.136 -0.359 9.106 1.00 93.31 83 ILE A CA 1
ATOM 648 C C . ILE A 1 83 ? 10.612 -0.433 8.729 1.00 93.31 83 ILE A C 1
ATOM 650 O O . ILE A 1 83 ? 10.967 -1.037 7.715 1.00 93.31 83 ILE A O 1
ATOM 654 N N . TYR A 1 84 ? 11.468 0.159 9.553 1.00 91.94 84 TYR A N 1
ATOM 655 C CA . TYR A 1 84 ? 12.911 0.168 9.357 1.00 91.94 84 TYR A CA 1
ATOM 656 C C . TYR A 1 84 ? 13.616 -0.153 10.670 1.00 91.94 84 TYR A C 1
ATOM 658 O O . TYR A 1 84 ? 13.356 0.474 11.695 1.00 91.94 84 TYR A O 1
ATOM 666 N N . ASN A 1 85 ? 14.521 -1.135 10.637 1.00 90.88 85 ASN A N 1
ATOM 667 C CA . ASN A 1 85 ? 15.272 -1.586 11.810 1.00 90.88 85 ASN A CA 1
ATOM 668 C C . ASN A 1 85 ? 14.363 -1.872 13.028 1.00 90.88 85 ASN A C 1
ATOM 670 O O . ASN A 1 85 ? 14.586 -1.327 14.106 1.00 90.88 85 ASN A O 1
ATOM 674 N N . ASP A 1 86 ? 13.300 -2.654 12.816 1.00 89.25 86 ASP A N 1
ATOM 675 C CA . ASP A 1 86 ? 12.268 -3.014 13.808 1.00 89.25 86 ASP A CA 1
ATOM 676 C C . ASP A 1 86 ? 11.485 -1.840 14.428 1.00 89.25 86 ASP A C 1
ATOM 678 O O . ASP A 1 86 ? 10.752 -2.019 15.399 1.00 89.25 86 ASP A O 1
ATOM 682 N N . ASN A 1 87 ? 11.582 -0.641 13.846 1.00 88.88 87 ASN A N 1
ATOM 683 C CA . ASN A 1 87 ? 10.837 0.540 14.271 1.00 88.88 87 ASN A CA 1
ATOM 684 C C . ASN A 1 87 ? 9.838 0.969 13.189 1.00 88.88 87 ASN A C 1
ATOM 686 O O . ASN A 1 87 ? 10.158 0.949 12.001 1.00 88.88 87 ASN A O 1
ATOM 690 N N . GLY A 1 88 ? 8.629 1.351 13.607 1.00 92.06 88 GLY A N 1
ATOM 691 C CA . GLY A 1 88 ? 7.600 1.909 12.731 1.00 92.06 88 GLY A CA 1
ATOM 692 C C . GLY A 1 88 ? 7.644 3.436 12.702 1.00 92.06 88 GLY A C 1
ATOM 693 O O . GLY A 1 88 ? 7.800 4.059 13.754 1.00 92.06 88 GLY A O 1
ATOM 694 N N . TYR A 1 89 ? 7.456 4.027 11.522 1.00 91.56 89 TYR A N 1
ATOM 695 C CA . TYR A 1 89 ? 7.485 5.474 11.291 1.00 91.56 89 TYR A CA 1
ATOM 696 C C . TYR A 1 89 ? 6.303 5.920 10.426 1.00 91.56 89 TYR A C 1
ATOM 698 O O . TYR A 1 89 ? 6.081 5.368 9.345 1.00 91.56 89 TYR A O 1
ATOM 706 N N . ASP A 1 90 ? 5.552 6.918 10.889 1.00 91.94 90 ASP A N 1
ATOM 707 C CA . ASP A 1 90 ? 4.464 7.527 10.121 1.00 91.94 90 ASP A CA 1
ATOM 708 C C . ASP A 1 90 ? 5.042 8.453 9.040 1.00 91.94 90 ASP A C 1
ATOM 710 O O . ASP A 1 90 ? 5.695 9.453 9.338 1.00 91.94 90 ASP A O 1
ATOM 714 N N . LEU A 1 91 ? 4.794 8.109 7.776 1.00 91.25 91 LEU A N 1
ATOM 715 C CA . LEU A 1 91 ? 5.275 8.838 6.603 1.00 91.25 91 LEU A CA 1
A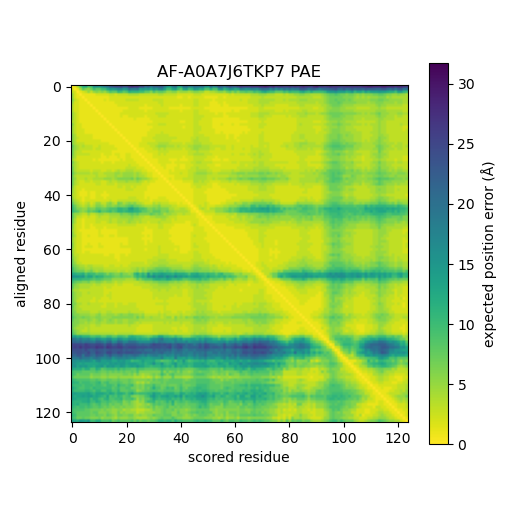TOM 716 C C . LEU A 1 91 ? 4.375 10.020 6.204 1.00 91.25 91 LEU A C 1
ATOM 718 O O . LEU A 1 91 ? 4.757 10.804 5.331 1.00 91.25 91 LEU A O 1
ATOM 722 N N . LEU A 1 92 ? 3.174 10.140 6.778 1.00 89.56 92 LEU A N 1
ATOM 723 C CA . LEU A 1 92 ? 2.250 11.253 6.523 1.00 89.56 92 LEU A CA 1
ATOM 724 C C . LEU A 1 92 ? 2.310 12.327 7.609 1.00 89.56 92 LEU A C 1
ATOM 726 O O . LEU A 1 92 ? 1.923 13.471 7.353 1.00 89.56 92 LEU A O 1
ATOM 730 N N . TYR A 1 93 ? 2.811 11.991 8.797 1.00 81.06 93 TYR A N 1
ATOM 731 C CA . TYR A 1 93 ? 2.953 12.947 9.884 1.00 81.06 93 TYR A CA 1
ATOM 732 C C . TYR A 1 93 ? 4.078 13.959 9.624 1.00 81.06 93 TYR A C 1
ATOM 734 O O . TYR A 1 93 ? 5.213 13.602 9.311 1.00 81.06 93 TYR A O 1
ATOM 742 N N . ARG A 1 94 ? 3.760 15.249 9.777 1.00 70.00 94 ARG A N 1
ATOM 743 C CA . ARG A 1 94 ? 4.697 16.371 9.635 1.00 70.00 94 ARG A CA 1
ATOM 744 C C . ARG A 1 94 ? 4.480 17.371 10.767 1.00 70.00 94 ARG A C 1
ATOM 746 O O . ARG A 1 94 ? 3.592 18.213 10.671 1.00 70.00 94 ARG A O 1
ATOM 753 N N . GLU A 1 95 ? 5.273 17.275 11.832 1.00 63.84 95 GLU A N 1
ATOM 754 C CA . GLU A 1 95 ? 5.261 18.260 12.932 1.00 63.84 95 GLU A CA 1
ATOM 755 C C . GLU A 1 95 ? 6.218 19.436 12.676 1.00 63.84 95 GLU A C 1
ATOM 757 O O . GLU A 1 95 ? 6.003 20.535 13.183 1.00 63.84 95 GLU A O 1
ATOM 762 N N . SER A 1 96 ? 7.258 19.228 11.861 1.00 60.81 96 SER A N 1
ATOM 763 C CA . SER A 1 96 ? 8.280 20.224 11.527 1.00 60.81 96 SER A CA 1
ATOM 764 C C . SER A 1 96 ? 8.779 20.060 10.084 1.00 60.81 96 SER A C 1
ATOM 766 O O . SER A 1 96 ? 8.614 19.005 9.469 1.00 60.81 96 SER A O 1
ATOM 768 N N . ASP A 1 97 ? 9.398 21.111 9.532 1.00 58.62 97 ASP A N 1
ATOM 769 C CA . ASP A 1 97 ? 9.994 21.096 8.184 1.00 58.62 97 ASP A CA 1
ATOM 770 C C . ASP A 1 97 ? 11.249 20.197 8.082 1.00 58.62 97 ASP A C 1
ATOM 772 O O . ASP A 1 97 ? 11.747 19.962 6.979 1.00 58.62 97 ASP A O 1
ATOM 776 N N . ASP A 1 98 ? 11.754 19.662 9.204 1.00 61.81 98 ASP A N 1
ATOM 777 C CA . ASP A 1 98 ? 12.960 18.826 9.250 1.00 61.81 98 ASP A CA 1
ATOM 778 C C . ASP A 1 98 ? 12.634 17.322 9.224 1.00 61.81 98 ASP A C 1
ATOM 780 O O . ASP A 1 98 ? 12.888 16.559 10.154 1.00 61.81 98 ASP A O 1
ATOM 784 N N . VAL A 1 99 ? 12.051 16.894 8.106 1.00 63.56 99 VAL A N 1
ATOM 785 C CA . VAL A 1 99 ? 11.798 15.481 7.754 1.00 63.56 99 VAL A CA 1
ATOM 786 C C . VAL A 1 99 ? 12.963 14.866 6.968 1.00 63.56 99 VAL A C 1
ATOM 788 O O . VAL A 1 99 ? 12.778 13.949 6.169 1.00 63.56 99 VAL A O 1
ATOM 791 N N . SER A 1 100 ? 14.172 15.405 7.138 1.00 69.62 100 SER A N 1
ATOM 792 C CA . SER A 1 100 ? 15.358 14.954 6.405 1.00 69.62 100 SER A CA 1
ATOM 793 C C . SER A 1 100 ? 15.820 13.552 6.824 1.00 69.62 100 SER A C 1
ATOM 795 O O . SER A 1 100 ? 16.403 12.832 6.010 1.00 69.62 100 SER A O 1
ATOM 797 N N . GLU A 1 101 ? 15.503 13.132 8.054 1.00 74.25 101 GLU A N 1
ATOM 798 C CA . GLU A 1 101 ? 15.935 11.861 8.631 1.00 74.25 101 GLU A CA 1
ATOM 799 C C . GLU A 1 101 ? 14.759 11.066 9.220 1.00 74.25 101 GLU A C 1
ATOM 801 O O . GLU A 1 101 ? 13.905 11.599 9.927 1.00 74.25 101 GLU A O 1
ATOM 806 N N . LEU A 1 102 ? 14.734 9.754 8.956 1.00 72.88 102 LEU A N 1
ATOM 807 C CA . LEU A 1 102 ? 13.638 8.852 9.339 1.00 72.88 102 LEU A CA 1
ATOM 808 C C . LEU A 1 102 ? 13.359 8.845 10.854 1.00 72.88 102 LEU A C 1
ATOM 810 O O . LEU A 1 102 ? 12.217 8.730 11.278 1.00 72.88 102 LEU A O 1
ATOM 814 N N . HIS A 1 103 ? 14.397 8.993 11.683 1.00 73.81 103 HIS A N 1
ATOM 815 C CA . HIS A 1 103 ? 14.266 8.966 13.142 1.00 73.81 103 HIS A CA 1
ATOM 816 C C . HIS A 1 103 ? 13.617 10.227 13.733 1.00 73.81 103 HIS A C 1
ATOM 818 O O . HIS A 1 103 ? 13.272 10.220 14.912 1.00 73.81 103 HIS A O 1
ATOM 824 N N . ASN A 1 104 ? 13.428 11.272 12.922 1.00 79.12 104 ASN A N 1
ATOM 825 C CA . ASN A 1 104 ? 12.679 12.469 13.300 1.00 79.12 104 ASN A CA 1
ATOM 826 C C . ASN A 1 104 ? 11.174 12.318 13.028 1.00 79.12 104 ASN A C 1
ATOM 828 O O . ASN A 1 104 ? 10.389 13.169 13.441 1.00 79.12 104 ASN A O 1
ATOM 832 N N . LEU A 1 105 ? 10.759 11.251 12.333 1.00 82.44 105 LEU A N 1
ATOM 833 C CA . LEU A 1 105 ? 9.351 10.964 12.082 1.00 82.44 105 LEU A CA 1
ATOM 834 C C . LEU A 1 105 ? 8.661 10.422 13.336 1.00 82.44 105 LEU A C 1
ATOM 836 O O . LEU A 1 105 ? 9.277 9.795 14.202 1.00 82.44 105 LEU A O 1
ATOM 840 N N . GLN A 1 106 ? 7.344 10.621 13.399 1.00 86.56 106 GLN A N 1
ATOM 841 C CA . GLN A 1 106 ? 6.524 10.096 14.483 1.00 86.56 106 GLN A CA 1
ATOM 842 C C . GLN A 1 106 ? 6.600 8.570 14.517 1.00 86.56 106 GLN A C 1
ATOM 844 O O . GLN A 1 106 ? 6.299 7.886 13.536 1.00 86.56 106 GLN A O 1
ATOM 849 N N . SER A 1 107 ? 7.000 8.044 15.674 1.00 88.50 107 SER A N 1
ATOM 850 C CA . SER A 1 107 ? 7.109 6.606 15.883 1.00 88.50 107 SER A CA 1
ATOM 851 C C . SER A 1 107 ? 5.730 5.962 16.019 1.00 88.50 107 SER A C 1
ATOM 853 O O . SER A 1 107 ? 4.856 6.453 16.740 1.00 88.50 107 SER A O 1
ATOM 855 N N . VAL A 1 108 ? 5.569 4.822 15.352 1.00 92.25 108 VAL A N 1
ATOM 856 C CA . VAL A 1 108 ? 4.365 3.996 15.385 1.00 92.25 108 VAL A CA 1
ATOM 857 C C . VAL A 1 108 ? 4.626 2.765 16.243 1.00 9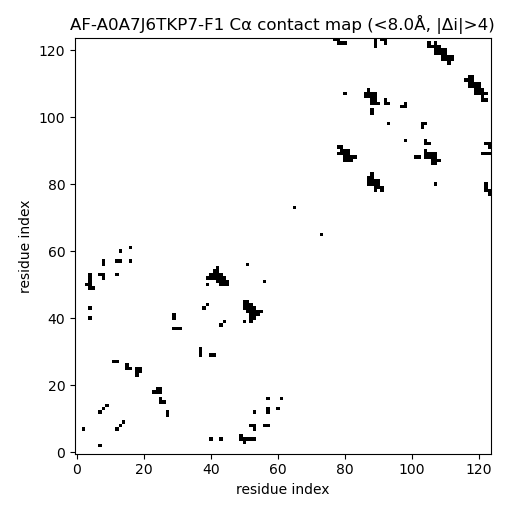2.25 108 VAL A C 1
ATOM 859 O O . VAL A 1 108 ? 5.587 2.029 16.023 1.00 92.25 108 VAL A O 1
ATOM 862 N N . SER A 1 109 ? 3.744 2.522 17.212 1.00 91.12 109 SER A N 1
ATOM 863 C CA . SER 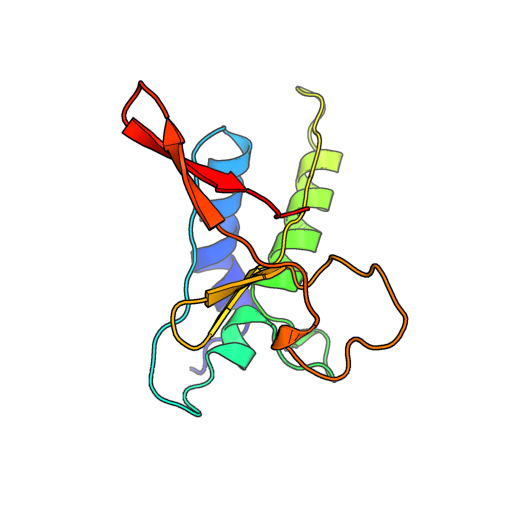A 1 109 ? 3.824 1.372 18.120 1.00 91.12 109 SER A CA 1
ATOM 864 C C . SER A 1 109 ? 2.651 0.419 17.924 1.00 91.12 109 SER A C 1
ATOM 866 O O . SER A 1 109 ? 1.512 0.852 17.744 1.00 91.12 109 SER A O 1
ATOM 868 N N . LEU A 1 110 ? 2.929 -0.882 17.990 1.00 90.12 110 LEU A N 1
ATOM 869 C CA . LEU A 1 110 ? 1.912 -1.928 18.009 1.00 90.12 110 LEU A CA 1
ATOM 870 C C . LEU A 1 110 ? 1.391 -2.108 19.439 1.00 90.12 110 LEU A C 1
ATOM 872 O O . LEU A 1 110 ? 2.177 -2.174 20.386 1.00 90.12 110 LEU A O 1
ATOM 876 N N . ARG A 1 111 ? 0.072 -2.187 19.608 1.00 89.56 111 ARG A N 1
ATOM 877 C CA . ARG A 1 111 ? -0.583 -2.503 20.880 1.00 89.56 111 ARG A CA 1
ATOM 878 C C . ARG A 1 111 ? -1.635 -3.575 20.668 1.00 89.56 111 ARG A C 1
ATOM 880 O O . ARG A 1 111 ? -2.350 -3.529 19.679 1.00 89.56 111 ARG A O 1
ATOM 887 N N . GLU A 1 112 ? -1.742 -4.492 21.612 1.00 93.75 112 GLU A N 1
ATOM 888 C CA . GLU A 1 112 ? -2.806 -5.491 21.653 1.00 93.75 112 GLU A CA 1
ATOM 889 C C . GLU A 1 112 ? -3.890 -5.017 22.631 1.00 93.75 112 GLU A C 1
ATOM 891 O O . GLU A 1 112 ? -3.561 -4.457 23.684 1.00 93.75 112 GLU A O 1
ATOM 896 N N . ASP A 1 113 ? -5.161 -5.146 22.256 1.00 91.75 113 ASP A N 1
ATOM 897 C CA . ASP A 1 113 ? -6.291 -4.856 23.143 1.00 91.75 113 ASP A CA 1
ATOM 898 C C . ASP A 1 113 ? -6.715 -6.082 23.974 1.00 91.75 113 ASP A C 1
ATOM 900 O O . ASP A 1 113 ? -6.091 -7.141 23.922 1.00 91.75 113 ASP A O 1
ATOM 904 N N . GLU A 1 114 ? -7.760 -5.926 24.792 1.00 93.88 114 GLU A N 1
ATOM 905 C CA . GLU A 1 114 ? -8.266 -6.990 25.675 1.00 93.88 114 GLU A CA 1
ATOM 906 C C . GLU A 1 114 ? -8.846 -8.193 24.905 1.00 93.88 114 GLU A C 1
ATOM 908 O O . GLU A 1 114 ? -8.909 -9.293 25.454 1.00 93.88 114 GLU A O 1
ATOM 913 N N . ASP A 1 115 ? -9.208 -8.002 23.632 1.00 92.94 115 ASP A N 1
ATOM 914 C CA . ASP A 1 115 ? -9.765 -9.024 22.742 1.00 92.94 115 ASP A CA 1
ATOM 915 C C . ASP A 1 115 ? -8.683 -9.705 21.874 1.00 92.94 115 ASP A C 1
ATOM 917 O O . ASP A 1 115 ? -8.9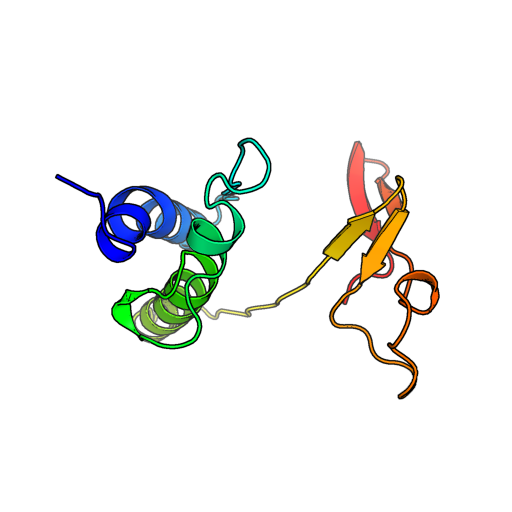95 -10.535 21.011 1.00 92.94 115 ASP A O 1
ATOM 921 N N . GLY A 1 116 ? -7.405 -9.366 22.081 1.00 89.81 116 GLY A N 1
ATOM 922 C CA . GLY A 1 116 ? -6.271 -9.896 21.320 1.00 89.81 116 GLY A CA 1
ATOM 923 C C . GLY A 1 116 ? -6.115 -9.287 19.922 1.00 89.81 116 GLY A C 1
ATOM 924 O O . GLY A 1 116 ? -5.418 -9.846 19.071 1.00 89.81 116 GLY A O 1
ATOM 925 N N . GLN A 1 117 ? -6.786 -8.167 19.634 1.00 88.44 117 GLN A N 1
ATOM 926 C CA . GLN A 1 117 ? -6.658 -7.468 18.359 1.00 88.44 117 GLN A CA 1
ATOM 927 C C . GLN A 1 117 ? -5.474 -6.506 18.386 1.00 88.44 117 GLN A C 1
ATOM 929 O O . GLN A 1 117 ? -5.241 -5.774 19.350 1.00 88.44 117 GLN A O 1
ATOM 934 N N . LEU A 1 118 ? -4.726 -6.492 17.284 1.00 89.44 118 LEU A N 1
ATOM 935 C CA . LEU A 1 118 ? -3.562 -5.635 17.114 1.00 89.44 118 LEU A CA 1
ATOM 936 C C . LEU A 1 118 ? -3.958 -4.272 16.538 1.00 89.44 118 LEU A C 1
ATOM 938 O O . LEU A 1 118 ? -4.562 -4.181 15.471 1.00 89.44 118 LEU A O 1
ATOM 942 N N . HIS A 1 119 ? -3.526 -3.210 17.212 1.00 89.75 119 HIS A N 1
ATOM 943 C CA . HIS A 1 119 ? -3.767 -1.816 16.858 1.00 89.75 119 HIS A CA 1
ATOM 944 C C . HIS A 1 119 ? -2.456 -1.051 16.726 1.00 89.75 119 HIS A C 1
ATOM 946 O O . HIS A 1 119 ? -1.550 -1.180 17.552 1.00 89.75 119 HIS A O 1
ATOM 952 N N . LEU A 1 120 ? -2.376 -0.191 15.716 1.00 91.12 120 LEU A N 1
ATOM 953 C CA . LEU A 1 120 ? -1.276 0.758 15.571 1.00 91.12 120 LEU A CA 1
ATOM 954 C C . LEU A 1 120 ? -1.607 2.047 16.330 1.00 91.12 120 LEU A C 1
ATOM 956 O O . LEU A 1 120 ? -2.706 2.589 16.216 1.00 91.12 120 LEU A O 1
ATOM 960 N N . ARG A 1 121 ? -0.650 2.554 17.108 1.00 91.0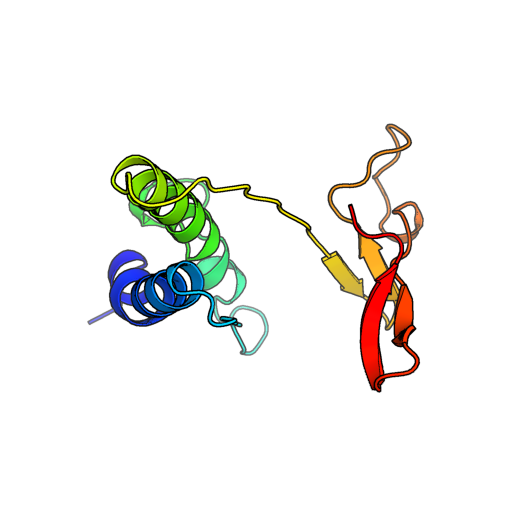0 121 ARG A N 1
ATOM 961 C CA . ARG A 1 121 ? -0.725 3.857 17.781 1.00 91.00 121 ARG A CA 1
ATOM 962 C C . ARG A 1 121 ? 0.345 4.794 17.254 1.00 91.00 121 ARG A C 1
ATOM 964 O O . ARG A 1 121 ? 1.492 4.382 17.118 1.00 91.00 121 ARG A O 1
ATOM 971 N N . GLY A 1 122 ? -0.032 6.056 17.055 1.00 85.50 122 GLY A N 1
ATOM 972 C CA . GLY A 1 122 ? 0.848 7.063 16.459 1.00 85.50 122 GLY A CA 1
ATOM 973 C C . GLY A 1 122 ? 0.864 7.014 14.932 1.00 85.50 122 GLY A C 1
ATOM 974 O O . GLY A 1 122 ? 1.807 7.509 14.334 1.00 85.50 122 GLY A O 1
ATOM 975 N N . LEU A 1 123 ? -0.150 6.410 14.306 1.00 89.94 123 LEU A N 1
ATOM 976 C CA . LEU A 1 123 ? -0.362 6.463 12.863 1.00 89.94 123 LEU A CA 1
ATOM 977 C C . LEU A 1 123 ? -1.556 7.380 12.574 1.00 89.94 123 LEU A C 1
ATOM 979 O O . LEU A 1 123 ? -2.601 7.228 13.214 1.00 89.94 123 LEU A O 1
ATOM 983 N N . SER A 1 124 ? -1.355 8.342 11.676 1.00 85.50 124 SER A N 1
ATOM 984 C CA . SER A 1 124 ? -2.371 9.289 11.199 1.00 85.50 124 SER A CA 1
ATOM 985 C C . SER A 1 124 ? -3.469 8.659 10.347 1.00 85.50 124 SER A C 1
ATOM 987 O O . SER A 1 124 ? -3.230 7.604 9.708 1.00 85.50 124 SER A O 1
#

InterPro domains:
  IPR001752 Kinesin motor domain [PF00225] (3-123)
  IPR001752 Kinesin motor domain [PS50067] (1-124)
  IPR001752 Kinesin motor domain [SM00129] (1-124)
  IPR027417 P-loop containing nucleoside triphosphate hydrolase [SSF52540] (3-123)
  IPR027640 Kinesin-like protein [PTHR47969] (2-123)
  IPR036961 Kinesin motor domain superfamily [G3DSA:3.40.850.10] (1-124)

Nearest PDB structures (foldseek):
  3b6u-assembly1_A  TM=9.187E-01  e=4.610E-07  Homo sapiens
  4lnu-assembly1_K  TM=8.478E-01  e=5.881E-06  Homo sapiens
  8ixd-assembly1_Y  TM=8.228E-01  e=2.791E-06  Homo sapiens
  1mkj-assembly1_A  TM=8.294E-01  e=8.022E-06  Homo sapiens
  5lt3-assembly6_K  TM=7.642E-01  e=3.363E-06  Homo sapiens